Protein AF-A0A0E3VW25-F1 (afdb_monomer_lite)

Radius of gyration: 15.03 Å; chains: 1; bounding box: 35×35×44 Å

InterPro domains:
  IPR036866 Ribonuclease Z/Hydroxyacylglutathione hydrolase-like [G3DSA:3.60.15.10] (12-124)
  IPR036866 Ribonuclease Z/Hydroxyacylglutathione hydrolase-like [SSF56281] (3-121)
  IPR052926 Metallo-beta-lactamase domain-containing protein [PTHR13754] (19-125)

Structure (mmCIF, N/CA/C/O backbone):
data_AF-A0A0E3VW25-F1
#
_entry.id   AF-A0A0E3VW25-F1
#
loop_
_atom_site.group_PDB
_atom_site.id
_atom_site.type_symbol
_atom_site.label_atom_id
_atom_site.label_alt_id
_atom_site.label_comp_id
_atom_site.label_asym_id
_atom_site.label_entity_id
_atom_site.label_seq_id
_atom_site.pdbx_PDB_ins_code
_atom_site.Cartn_x
_atom_site.Cartn_y
_atom_site.Cartn_z
_atom_site.occupancy
_atom_site.B_iso_or_equiv
_atom_site.auth_seq_id
_atom_site.auth_comp_id
_atom_site.auth_asym_id
_atom_site.auth_atom_id
_atom_site.pdbx_PDB_model_num
ATOM 1 N N . MET A 1 1 ? -19.294 3.280 14.874 1.00 55.84 1 MET A N 1
ATOM 2 C CA . MET A 1 1 ? -19.007 3.581 13.454 1.00 55.84 1 MET A CA 1
ATOM 3 C C . MET A 1 1 ? -17.503 3.710 13.295 1.00 55.84 1 MET A C 1
ATOM 5 O O . MET A 1 1 ? -16.903 4.295 14.193 1.00 55.84 1 MET A O 1
ATOM 9 N N . PRO A 1 2 ? -16.893 3.151 12.236 1.00 80.31 2 PRO A N 1
ATOM 10 C CA . PRO A 1 2 ? -15.481 3.390 11.954 1.00 80.31 2 PRO A CA 1
ATOM 11 C C . PRO A 1 2 ? -15.239 4.881 11.688 1.00 80.31 2 PRO A C 1
ATOM 13 O O . PRO A 1 2 ? -16.111 5.567 11.150 1.00 80.31 2 PRO A O 1
ATOM 16 N N . GLY A 1 3 ? -14.071 5.382 12.088 1.00 94.06 3 GLY A N 1
ATOM 17 C CA . GLY A 1 3 ? -13.651 6.745 11.758 1.00 94.06 3 GLY A CA 1
ATOM 18 C C . GLY A 1 3 ? -13.186 6.804 10.306 1.00 94.06 3 GLY A C 1
ATOM 19 O O . GLY A 1 3 ? -12.452 5.919 9.877 1.00 94.06 3 GLY A O 1
ATOM 20 N N . ILE A 1 4 ? -13.603 7.816 9.547 1.00 96.75 4 ILE A N 1
ATOM 21 C CA . ILE A 1 4 ? -13.198 7.992 8.148 1.00 96.75 4 ILE A CA 1
ATOM 22 C C . ILE A 1 4 ? -12.402 9.288 8.029 1.00 96.75 4 ILE A C 1
ATOM 24 O O . ILE A 1 4 ? -12.896 10.351 8.403 1.00 96.75 4 ILE A O 1
ATOM 28 N N . THR A 1 5 ? -11.197 9.195 7.473 1.00 98.19 5 THR A N 1
ATOM 29 C CA . THR A 1 5 ? -10.287 10.326 7.284 1.00 98.19 5 THR A CA 1
ATOM 30 C C . THR A 1 5 ? -9.765 10.336 5.854 1.00 98.19 5 THR A C 1
ATOM 32 O O . THR A 1 5 ? -9.377 9.299 5.317 1.00 98.19 5 THR A O 1
ATOM 35 N N . LEU A 1 6 ? -9.719 11.518 5.238 1.00 98.12 6 LEU A N 1
ATOM 36 C CA . LEU A 1 6 ? -9.022 11.725 3.971 1.00 98.12 6 LEU A CA 1
ATOM 37 C C . LEU A 1 6 ? -7.580 12.154 4.243 1.00 98.12 6 LEU A C 1
ATOM 39 O O . LEU A 1 6 ? -7.339 13.104 4.985 1.00 98.12 6 LEU A O 1
ATOM 43 N N . ILE A 1 7 ? -6.631 11.467 3.618 1.00 98.44 7 ILE A N 1
ATOM 44 C CA . ILE A 1 7 ? -5.213 11.823 3.611 1.00 98.44 7 ILE A CA 1
ATOM 45 C C . ILE A 1 7 ? -4.940 12.537 2.291 1.00 98.44 7 ILE A C 1
ATOM 47 O O . ILE A 1 7 ? -5.028 11.926 1.228 1.00 98.44 7 ILE A O 1
ATOM 51 N N . ALA A 1 8 ? -4.628 13.829 2.367 1.00 97.94 8 ALA A N 1
ATOM 52 C CA . ALA A 1 8 ? -4.288 14.650 1.213 1.00 97.94 8 ALA A CA 1
ATOM 53 C C . ALA A 1 8 ? -2.776 14.862 1.152 1.00 97.94 8 ALA A C 1
ATOM 55 O O . ALA A 1 8 ? -2.201 15.468 2.056 1.00 97.94 8 ALA A O 1
ATOM 56 N N . LEU A 1 9 ? -2.140 14.380 0.086 1.00 98.25 9 LEU A N 1
ATOM 57 C CA . LEU A 1 9 ? -0.708 14.553 -0.149 1.00 98.25 9 LEU A CA 1
ATOM 58 C C . LEU A 1 9 ? -0.459 15.109 -1.552 1.00 98.25 9 LEU A C 1
ATOM 60 O O . LEU A 1 9 ? -1.270 14.950 -2.463 1.00 98.25 9 LEU A O 1
ATOM 64 N N . ILE A 1 10 ? 0.677 15.782 -1.706 1.00 97.75 10 ILE A N 1
ATOM 65 C CA . ILE A 1 10 ? 1.163 16.302 -2.983 1.00 97.75 10 ILE A CA 1
ATOM 66 C C . ILE A 1 10 ? 2.453 15.561 -3.303 1.00 97.75 10 ILE A C 1
ATOM 68 O O . ILE A 1 10 ? 3.320 15.455 -2.434 1.00 97.75 10 ILE A O 1
ATOM 72 N N . SER A 1 11 ? 2.565 15.043 -4.523 1.00 97.06 11 SER A N 1
ATOM 73 C CA . SER A 1 11 ? 3.768 14.343 -4.957 1.00 97.06 11 SER A CA 1
ATOM 74 C C . SER A 1 11 ? 4.933 15.308 -5.162 1.00 97.06 11 SER A C 1
ATOM 76 O O . SER A 1 11 ? 4.793 16.378 -5.760 1.00 97.06 11 SER A O 1
ATOM 78 N N . ASP A 1 12 ? 6.099 14.903 -4.680 1.00 95.44 12 ASP A N 1
ATOM 79 C CA . ASP A 1 12 ? 7.403 15.494 -4.961 1.00 95.44 12 ASP A CA 1
ATOM 80 C C . ASP A 1 12 ? 8.281 14.584 -5.840 1.00 95.44 12 ASP A C 1
ATOM 82 O O . ASP A 1 12 ? 9.412 14.955 -6.167 1.00 95.44 12 ASP A O 1
ATOM 86 N N . LEU A 1 13 ? 7.763 13.425 -6.268 1.00 92.19 13 LEU A N 1
ATOM 87 C CA . LEU A 1 13 ? 8.509 12.446 -7.052 1.00 92.19 13 LEU A CA 1
ATOM 88 C C . LEU A 1 13 ? 8.637 12.871 -8.529 1.00 92.19 13 LEU A C 1
ATOM 90 O O . LEU A 1 13 ? 7.716 13.473 -9.096 1.00 92.19 13 LEU A O 1
ATOM 94 N N . PRO A 1 14 ? 9.761 12.544 -9.199 1.00 89.19 14 PRO A N 1
ATOM 95 C CA . PRO A 1 14 ? 9.911 12.762 -10.636 1.00 89.19 14 PRO A CA 1
ATOM 96 C C . PRO A 1 14 ? 8.769 12.129 -11.446 1.00 89.19 14 PRO A C 1
ATOM 98 O O . PRO A 1 14 ? 8.272 11.060 -11.103 1.00 89.19 14 PRO A O 1
ATOM 101 N N . GLY A 1 15 ? 8.339 12.800 -12.517 1.00 89.06 15 GLY A N 1
ATOM 102 C CA . GLY A 1 15 ? 7.240 12.354 -13.388 1.00 89.06 15 GLY A CA 1
ATOM 103 C C . GLY A 1 15 ? 5.832 12.646 -12.858 1.00 89.06 15 GLY A C 1
ATOM 104 O O . GLY A 1 15 ? 4.898 12.728 -13.647 1.00 89.06 15 GLY A O 1
ATOM 105 N N . THR A 1 16 ? 5.669 12.868 -11.550 1.00 91.75 16 THR A N 1
ATOM 106 C CA . THR A 1 16 ? 4.348 13.070 -10.921 1.00 91.75 16 THR A CA 1
ATOM 107 C C . THR A 1 16 ? 4.292 14.292 -10.007 1.00 91.75 16 THR A C 1
ATOM 109 O O . THR A 1 16 ? 3.318 14.487 -9.285 1.00 91.75 16 THR A O 1
ATOM 112 N N . LYS A 1 17 ? 5.336 15.124 -10.027 1.00 94.31 17 LYS A N 1
ATOM 113 C CA . LYS A 1 17 ? 5.481 16.293 -9.160 1.00 94.31 17 LYS A CA 1
ATOM 114 C C . LYS A 1 17 ? 4.244 17.196 -9.218 1.00 94.31 17 LYS A C 1
ATOM 116 O O . LYS A 1 17 ? 3.678 17.419 -10.282 1.00 94.31 17 LYS A O 1
ATOM 121 N N . GLU A 1 18 ? 3.856 17.728 -8.063 1.00 95.12 18 GLU A N 1
ATOM 122 C CA . GLU A 1 18 ? 2.698 18.613 -7.857 1.00 95.12 18 GLU A CA 1
ATOM 123 C C . GLU A 1 18 ? 1.323 17.947 -8.020 1.00 95.12 18 GLU A C 1
ATOM 125 O O . GLU A 1 18 ? 0.304 18.575 -7.710 1.00 95.12 18 GLU A O 1
ATOM 130 N N . LEU A 1 19 ? 1.262 16.666 -8.413 1.00 95.50 19 LEU A N 1
ATOM 131 C CA . LEU A 1 19 ? 0.006 15.926 -8.426 1.00 95.50 19 LEU A CA 1
ATOM 132 C C . LEU A 1 19 ? -0.533 15.788 -7.004 1.00 95.50 19 LEU A C 1
ATOM 134 O O . LEU A 1 19 ? 0.137 15.296 -6.093 1.00 95.50 19 LEU A O 1
ATOM 138 N N . LYS A 1 20 ? -1.774 16.240 -6.833 1.00 96.62 20 LYS A N 1
ATOM 139 C CA . LYS A 1 20 ? -2.529 16.139 -5.588 1.00 96.62 20 LYS A CA 1
ATOM 140 C C . LYS A 1 20 ? -3.271 14.816 -5.583 1.00 96.62 20 LYS A C 1
ATOM 142 O O . LYS A 1 20 ? -4.040 14.541 -6.501 1.00 96.62 20 LYS A O 1
ATOM 147 N N . GLU A 1 21 ? -3.089 14.039 -4.529 1.00 96.31 21 GLU A N 1
ATOM 148 C CA . GLU A 1 21 ? -3.817 12.795 -4.328 1.00 96.31 21 GLU A CA 1
ATOM 149 C C . GLU A 1 21 ? -4.557 12.788 -2.998 1.00 96.31 21 GLU A C 1
ATOM 151 O O . GLU A 1 21 ? -4.093 13.319 -1.986 1.00 96.31 21 GLU A O 1
ATOM 156 N N . LEU A 1 22 ? -5.716 12.133 -3.021 1.00 97.88 22 LEU A N 1
ATOM 157 C CA . LEU A 1 22 ? -6.489 11.794 -1.841 1.00 97.88 22 LEU A CA 1
ATOM 158 C C . LEU A 1 22 ? -6.455 10.281 -1.653 1.00 97.88 22 LEU A C 1
ATOM 160 O O . LEU A 1 22 ? -6.721 9.525 -2.585 1.00 97.88 22 LEU A O 1
ATOM 164 N N . SER A 1 23 ? -6.154 9.855 -0.433 1.00 98.44 23 SER A N 1
ATOM 165 C CA . SER A 1 23 ? -6.314 8.474 0.020 1.00 98.44 23 SER A CA 1
ATOM 166 C C . SER A 1 23 ? -7.340 8.419 1.145 1.00 98.44 23 SER A C 1
ATOM 168 O O . SER A 1 23 ? -7.476 9.366 1.921 1.00 98.44 23 SER A O 1
ATOM 170 N N . LEU A 1 24 ? -8.075 7.316 1.233 1.00 98.50 24 LEU A N 1
ATOM 171 C CA . LEU A 1 24 ? -9.119 7.112 2.229 1.00 98.50 24 LEU A CA 1
ATOM 172 C C . LEU A 1 24 ? -8.605 6.179 3.323 1.00 98.50 24 LEU A C 1
ATOM 174 O O . LEU A 1 24 ? -8.298 5.020 3.056 1.00 98.50 24 LEU A O 1
ATOM 178 N N . ALA A 1 25 ? -8.552 6.668 4.557 1.00 98.62 25 ALA A N 1
ATOM 179 C CA . ALA A 1 25 ? -8.261 5.861 5.731 1.00 98.62 25 ALA A CA 1
ATOM 180 C C . ALA A 1 25 ? -9.557 5.586 6.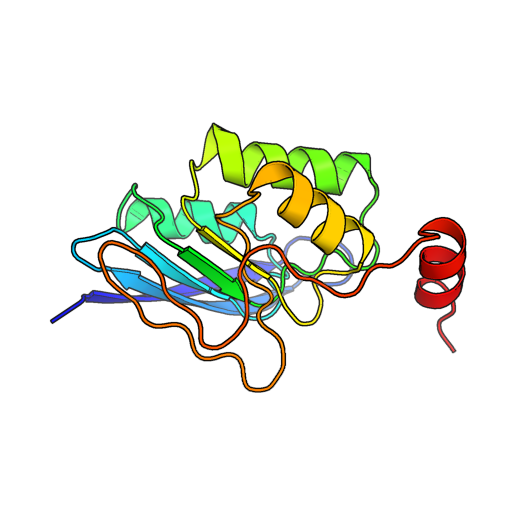499 1.00 98.62 25 ALA A C 1
ATOM 182 O O . ALA A 1 25 ? -10.224 6.509 6.972 1.00 98.62 25 ALA A O 1
ATOM 183 N N . VAL A 1 26 ? -9.902 4.309 6.642 1.00 98.12 26 VAL A N 1
ATOM 184 C CA . VAL A 1 26 ? -11.028 3.848 7.457 1.00 98.12 26 VAL A CA 1
ATOM 185 C C . VAL A 1 26 ? -10.460 3.194 8.713 1.00 98.12 26 VAL A C 1
ATOM 187 O O . VAL A 1 26 ? -9.871 2.117 8.651 1.00 98.12 26 VAL A O 1
ATOM 190 N N . ASN A 1 27 ? -10.605 3.857 9.857 1.00 97.88 27 ASN A N 1
ATOM 191 C CA . ASN A 1 27 ? -10.143 3.364 11.148 1.00 97.88 27 ASN A CA 1
ATOM 192 C C . ASN A 1 27 ? -11.169 2.386 11.730 1.00 97.88 27 ASN A C 1
ATOM 194 O O . ASN A 1 27 ? -12.269 2.783 12.135 1.00 97.88 27 ASN A O 1
ATOM 198 N N . THR A 1 28 ? -10.802 1.109 11.753 1.00 96.69 28 THR A N 1
ATOM 199 C CA . THR A 1 28 ? -11.624 0.005 12.259 1.00 96.69 28 THR A CA 1
ATOM 200 C C . THR A 1 28 ? -11.045 -0.538 13.572 1.00 96.69 28 THR A C 1
ATOM 202 O O . THR A 1 28 ? -9.893 -0.236 13.897 1.00 96.69 28 THR A O 1
ATOM 205 N N . PRO A 1 29 ? -11.791 -1.364 14.331 1.00 95.81 29 PRO A N 1
ATOM 206 C CA . PRO A 1 29 ? -11.237 -2.066 15.493 1.00 95.81 29 PRO A CA 1
ATOM 207 C C . PRO A 1 29 ? -10.012 -2.934 15.165 1.00 95.81 29 PRO A C 1
ATOM 209 O O . PRO A 1 29 ? -9.142 -3.112 16.014 1.00 95.81 29 PRO A O 1
ATOM 212 N N . ASP A 1 30 ? -9.915 -3.427 13.928 1.00 96.62 30 ASP A N 1
ATOM 213 C CA . ASP A 1 30 ? -8.832 -4.298 13.472 1.00 96.62 30 ASP A CA 1
ATOM 214 C C . ASP A 1 30 ? -7.608 -3.518 12.960 1.00 96.62 30 ASP A C 1
ATOM 216 O O . ASP A 1 30 ? -6.558 -4.116 12.732 1.00 96.62 30 ASP A O 1
ATOM 220 N N . GLY A 1 31 ? -7.704 -2.189 12.840 1.00 97.94 31 GLY A N 1
ATOM 221 C CA . GLY A 1 31 ? -6.673 -1.298 12.301 1.00 97.94 31 GLY A CA 1
ATOM 222 C C . GLY A 1 31 ? -7.175 -0.457 11.124 1.00 97.94 31 GLY A C 1
ATOM 223 O O . GLY A 1 31 ? -8.363 -0.459 10.787 1.00 97.94 31 GLY A O 1
ATOM 224 N N . VAL A 1 32 ? -6.274 0.291 10.488 1.00 98.56 32 VAL A N 1
ATOM 225 C CA . VAL A 1 32 ? -6.607 1.111 9.316 1.00 98.56 32 VAL A CA 1
ATOM 226 C C . VAL A 1 32 ? -6.765 0.232 8.082 1.00 98.56 32 VAL A C 1
ATOM 228 O O . VAL A 1 32 ? -5.853 -0.513 7.71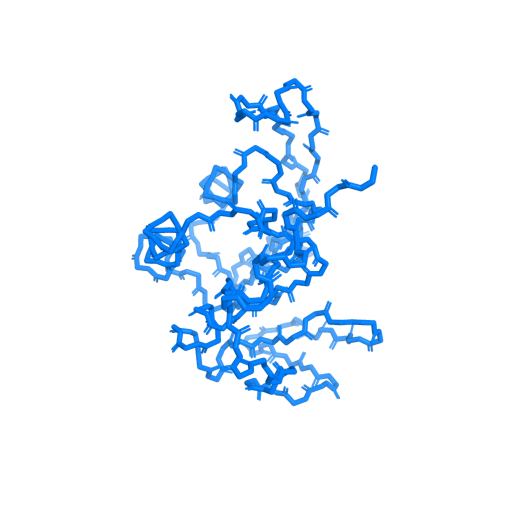9 1.00 98.56 32 VAL A O 1
ATOM 231 N N . VAL A 1 33 ? -7.897 0.384 7.398 1.00 98.50 33 VAL A N 1
ATOM 232 C CA . VAL A 1 33 ? -8.038 0.018 5.988 1.00 98.50 33 VAL A CA 1
ATOM 233 C C . VAL A 1 33 ? -7.757 1.258 5.155 1.00 98.50 33 VAL A C 1
ATOM 235 O O . VAL A 1 33 ? -8.509 2.233 5.201 1.00 98.50 33 VAL A O 1
ATOM 238 N N . LEU A 1 34 ? -6.647 1.228 4.427 1.00 98.69 34 LEU A N 1
ATOM 239 C CA . LEU A 1 34 ? -6.162 2.320 3.600 1.00 98.69 34 LEU A CA 1
ATOM 240 C C . LEU A 1 34 ? -6.453 2.017 2.129 1.00 98.69 34 LEU A C 1
ATOM 242 O O . LEU A 1 34 ? -5.901 1.075 1.561 1.00 98.69 34 LEU A O 1
ATOM 246 N N . VAL A 1 35 ? -7.308 2.832 1.516 1.00 98.38 35 VAL A N 1
ATOM 247 C CA . VAL A 1 35 ? -7.615 2.771 0.084 1.00 98.38 35 VAL A CA 1
ATOM 248 C C . VAL A 1 35 ? -6.892 3.910 -0.621 1.00 98.38 35 VAL A C 1
ATOM 250 O O . VAL A 1 35 ? -7.103 5.082 -0.300 1.00 98.38 35 VAL A O 1
ATOM 253 N N . VAL A 1 36 ? -6.039 3.561 -1.578 1.00 98.38 36 VAL A N 1
ATOM 254 C CA . VAL A 1 36 ? -5.206 4.502 -2.334 1.00 98.38 36 VAL A CA 1
ATOM 255 C C . VAL A 1 36 ? -5.603 4.529 -3.809 1.00 98.38 36 VAL A C 1
ATOM 257 O O . VAL A 1 36 ? -6.105 3.543 -4.348 1.00 98.38 36 VAL A O 1
ATOM 260 N N . GLY A 1 37 ? -5.376 5.674 -4.458 1.00 95.56 37 GLY A N 1
ATOM 261 C CA . GLY A 1 37 ? -5.515 5.837 -5.907 1.00 95.56 37 GLY A CA 1
ATOM 262 C C . GLY A 1 37 ? -4.349 5.186 -6.654 1.00 95.56 37 GLY A C 1
ATOM 263 O O . GLY A 1 37 ? -4.301 3.962 -6.771 1.00 95.56 37 GLY A O 1
ATOM 264 N N . CYS A 1 38 ? -3.407 5.999 -7.151 1.00 96.94 38 CYS A N 1
ATOM 265 C CA . CYS A 1 38 ? -2.156 5.495 -7.727 1.00 96.94 38 CYS A CA 1
ATOM 266 C C . CYS A 1 38 ? -0.957 5.584 -6.784 1.00 96.94 38 CYS A C 1
ATOM 268 O O . CYS A 1 38 ? 0.014 4.877 -7.014 1.00 96.94 38 CYS A O 1
ATOM 270 N N . SER A 1 39 ? -1.014 6.368 -5.709 1.00 97.81 39 SER A N 1
ATOM 271 C CA . SER A 1 39 ? 0.120 6.574 -4.802 1.00 97.81 39 SER A CA 1
ATOM 272 C C . SER A 1 39 ? 1.271 7.361 -5.432 1.00 97.81 39 SER A C 1
ATOM 274 O O . SER A 1 39 ? 2.438 7.087 -5.154 1.00 97.81 39 SER A O 1
ATOM 276 N N . HIS A 1 40 ? 0.958 8.370 -6.252 1.00 97.31 40 HIS A N 1
ATOM 277 C CA . HIS A 1 40 ? 1.961 9.255 -6.853 1.00 97.31 40 HIS A CA 1
ATOM 278 C C . HIS A 1 40 ? 2.895 9.925 -5.821 1.00 97.31 40 HIS A C 1
ATOM 280 O O . HIS A 1 40 ? 4.087 10.002 -6.099 1.00 97.31 40 HIS A O 1
ATOM 286 N N . PRO A 1 41 ? 2.442 10.349 -4.617 1.00 97.56 41 PRO A N 1
ATOM 287 C CA . PRO A 1 41 ? 3.338 10.848 -3.566 1.00 97.56 41 PRO A CA 1
ATOM 288 C C . PRO A 1 41 ? 4.234 9.782 -2.913 1.00 97.56 41 PRO A C 1
ATOM 290 O O . PRO A 1 41 ? 4.969 10.094 -1.978 1.00 97.56 41 PRO A O 1
ATOM 293 N N . GLY A 1 42 ? 4.149 8.526 -3.358 1.00 97.56 42 GLY A N 1
ATOM 294 C CA . GLY A 1 42 ? 4.817 7.374 -2.769 1.00 97.56 42 GLY A CA 1
ATOM 295 C C . GLY A 1 42 ? 3.946 6.682 -1.722 1.00 97.56 42 GLY A C 1
ATOM 296 O O . GLY A 1 42 ? 3.478 7.297 -0.760 1.00 97.56 42 GLY A O 1
ATOM 297 N N . ILE A 1 43 ? 3.763 5.367 -1.876 1.00 98.50 43 ILE A N 1
ATOM 298 C CA . ILE A 1 43 ? 2.927 4.576 -0.964 1.00 98.50 43 ILE A CA 1
ATOM 299 C C . ILE A 1 43 ? 3.419 4.637 0.489 1.00 98.50 43 ILE A C 1
ATOM 301 O O . ILE A 1 43 ? 2.610 4.706 1.411 1.00 98.50 43 ILE A O 1
ATOM 305 N N . GLU A 1 44 ? 4.734 4.687 0.707 1.00 98.25 44 GLU A N 1
ATOM 306 C CA . GLU A 1 44 ? 5.321 4.775 2.047 1.00 98.25 44 GLU A CA 1
ATOM 307 C C . GLU A 1 44 ? 4.893 6.052 2.779 1.00 98.25 44 GLU A C 1
ATOM 309 O O . GLU A 1 44 ? 4.545 5.978 3.955 1.00 98.25 44 GLU A O 1
ATOM 314 N N . ARG A 1 45 ? 4.838 7.203 2.088 1.00 98.31 45 ARG A N 1
ATOM 315 C CA . ARG A 1 45 ? 4.363 8.468 2.676 1.00 98.31 45 ARG A CA 1
ATOM 316 C C . ARG A 1 45 ? 2.886 8.407 3.040 1.00 98.31 45 ARG A C 1
ATOM 318 O O . ARG A 1 45 ? 2.489 8.946 4.071 1.00 98.31 45 ARG A O 1
ATOM 325 N N . ILE A 1 46 ? 2.069 7.767 2.205 1.00 98.69 46 ILE A N 1
ATOM 326 C CA . ILE A 1 46 ? 0.633 7.626 2.475 1.00 98.69 46 ILE A CA 1
ATOM 327 C C . ILE A 1 46 ? 0.419 6.721 3.694 1.00 98.69 46 ILE A C 1
ATOM 329 O O . ILE A 1 46 ? -0.357 7.067 4.585 1.00 98.69 46 ILE A O 1
ATOM 333 N N . VAL A 1 47 ? 1.131 5.592 3.768 1.00 98.75 47 VAL A N 1
ATOM 334 C CA . VAL A 1 47 ? 1.061 4.674 4.913 1.00 98.75 47 VAL A CA 1
ATOM 335 C C . VAL A 1 47 ? 1.564 5.358 6.182 1.00 98.75 47 VAL A C 1
ATOM 337 O O . VAL A 1 47 ? 0.896 5.283 7.208 1.00 98.75 47 VAL A O 1
ATOM 340 N N . GLU A 1 48 ? 2.676 6.090 6.115 1.00 98.69 48 GLU A N 1
ATOM 341 C CA . GLU A 1 48 ? 3.198 6.870 7.240 1.00 98.69 48 GLU A CA 1
ATOM 342 C C . GLU A 1 48 ? 2.168 7.884 7.755 1.00 98.69 48 GLU A C 1
ATOM 344 O O . GLU A 1 48 ? 1.893 7.916 8.954 1.00 98.69 48 GLU A O 1
ATOM 349 N N . ALA A 1 49 ? 1.501 8.628 6.869 1.00 98.50 49 ALA A N 1
ATOM 350 C CA . ALA A 1 49 ? 0.414 9.526 7.259 1.00 98.50 49 ALA A CA 1
ATOM 351 C C . ALA A 1 49 ? -0.770 8.776 7.903 1.00 98.50 49 ALA A C 1
ATOM 353 O O . ALA A 1 49 ? -1.357 9.261 8.871 1.00 98.50 49 ALA A O 1
ATOM 354 N N . ALA A 1 50 ? -1.100 7.575 7.419 1.00 98.56 50 ALA A N 1
ATOM 355 C CA . ALA A 1 50 ? -2.143 6.741 8.012 1.00 98.56 50 ALA A CA 1
ATOM 356 C C . ALA A 1 50 ? -1.779 6.247 9.424 1.00 98.56 50 ALA A C 1
ATOM 358 O O . ALA A 1 50 ? -2.666 6.153 10.275 1.00 98.56 50 ALA A O 1
ATOM 359 N N . THR A 1 51 ? -0.492 6.007 9.714 1.00 98.38 51 THR A N 1
ATOM 360 C CA . THR A 1 51 ? -0.055 5.577 11.057 1.00 98.38 51 THR A CA 1
ATOM 361 C C . THR A 1 51 ? -0.324 6.612 12.151 1.00 98.38 51 THR A C 1
ATOM 363 O O . THR A 1 51 ? -0.471 6.239 13.314 1.00 98.38 51 THR A O 1
ATOM 366 N N . VAL A 1 52 ? -0.462 7.897 11.794 1.00 98.06 52 VAL A N 1
ATOM 367 C CA . VAL A 1 52 ? -0.844 8.969 12.732 1.00 98.06 52 VAL A CA 1
ATOM 368 C C . VAL A 1 52 ? -2.285 8.794 13.225 1.00 98.06 52 VAL A C 1
ATOM 370 O O . VAL A 1 52 ? -2.599 9.151 14.357 1.00 98.06 52 VAL A O 1
ATOM 373 N N . ILE A 1 53 ? -3.164 8.225 12.393 1.00 97.25 53 ILE A N 1
ATOM 374 C CA . ILE A 1 53 ? -4.565 7.946 12.742 1.00 97.25 53 ILE A CA 1
ATOM 375 C C . ILE A 1 53 ? -4.637 6.719 13.654 1.00 97.25 53 ILE A C 1
ATOM 377 O O . ILE A 1 53 ? -5.327 6.732 14.673 1.00 97.25 53 ILE A O 1
ATOM 381 N N . ASN A 1 54 ? -3.945 5.648 13.267 1.00 97.94 54 ASN A N 1
ATOM 382 C CA . ASN A 1 54 ? -3.788 4.433 14.052 1.00 97.94 54 ASN A CA 1
ATOM 383 C C . ASN A 1 54 ? -2.533 3.692 13.554 1.00 97.94 54 ASN A C 1
ATOM 385 O O . ASN A 1 54 ? -2.425 3.433 12.354 1.00 97.94 54 ASN A O 1
ATOM 389 N N . PRO A 1 55 ? -1.590 3.327 14.443 1.00 97.88 55 PRO A N 1
ATOM 390 C CA . PRO A 1 55 ? -0.333 2.698 14.042 1.00 97.88 55 PRO A CA 1
ATOM 391 C C . PRO A 1 55 ? -0.508 1.294 13.448 1.00 97.88 55 PRO A C 1
ATOM 393 O O . PRO A 1 55 ? 0.403 0.793 12.793 1.00 97.88 55 PRO A O 1
ATOM 396 N N . LYS A 1 56 ? -1.653 0.637 13.674 1.00 98.31 56 LYS A N 1
ATOM 397 C CA . LYS A 1 56 ? -1.952 -0.682 13.117 1.00 98.31 56 LYS A CA 1
ATOM 398 C C . LYS A 1 56 ? -2.564 -0.538 11.722 1.00 98.31 56 LYS A C 1
ATOM 400 O O . LYS A 1 56 ? -3.707 -0.100 11.591 1.00 98.31 56 LYS A O 1
ATOM 405 N N . ILE A 1 57 ? -1.830 -0.951 10.688 1.00 98.75 57 ILE A N 1
ATOM 406 C CA . ILE A 1 57 ? -2.293 -0.930 9.293 1.00 98.75 57 ILE A CA 1
ATOM 407 C C . ILE A 1 57 ? -2.774 -2.324 8.886 1.00 98.75 57 ILE A C 1
ATOM 409 O O . ILE A 1 57 ? -1.982 -3.229 8.621 1.00 98.75 57 ILE A O 1
ATOM 413 N N . HIS A 1 58 ? -4.092 -2.490 8.837 1.00 98.44 58 HIS A N 1
ATOM 414 C CA . HIS A 1 58 ? -4.734 -3.780 8.609 1.00 98.44 58 HIS A CA 1
ATOM 415 C C . HIS A 1 58 ? -4.752 -4.181 7.124 1.00 98.44 58 HIS A C 1
ATOM 417 O O . HIS A 1 58 ? -4.514 -5.340 6.771 1.00 98.44 58 HIS A O 1
ATOM 423 N N . LEU A 1 59 ? -5.000 -3.215 6.235 1.00 98.44 59 LEU A N 1
ATOM 424 C CA . LEU A 1 59 ? -5.039 -3.433 4.790 1.00 98.44 59 LEU A CA 1
ATOM 425 C C . LEU A 1 59 ? -4.593 -2.180 4.037 1.00 98.44 59 LEU A C 1
ATOM 427 O O . LEU A 1 59 ? -5.047 -1.082 4.347 1.00 98.44 59 LEU A O 1
ATOM 431 N N . VAL A 1 60 ? -3.778 -2.365 3.000 1.00 98.69 60 VAL A N 1
ATOM 432 C CA . VAL A 1 60 ? -3.525 -1.354 1.962 1.00 98.69 60 VAL A CA 1
ATOM 433 C C . VAL A 1 60 ? -4.056 -1.874 0.629 1.00 98.69 60 VAL A C 1
ATOM 435 O O . VAL A 1 60 ? -3.613 -2.927 0.171 1.00 98.69 60 VAL A O 1
ATOM 438 N N . ALA A 1 61 ? -4.992 -1.157 0.009 1.00 97.94 61 ALA A N 1
ATOM 439 C CA . ALA A 1 61 ? -5.647 -1.557 -1.235 1.00 97.94 61 ALA A CA 1
ATOM 440 C C . ALA A 1 61 ? -5.606 -0.438 -2.287 1.00 97.94 61 ALA A C 1
ATOM 442 O O . ALA A 1 61 ? -5.976 0.695 -1.984 1.00 97.94 61 ALA A O 1
ATOM 443 N N . GLY A 1 62 ? -5.199 -0.752 -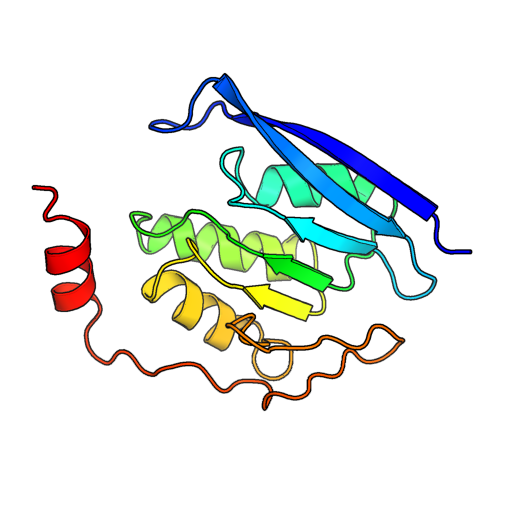3.520 1.00 97.06 62 GLY A N 1
ATOM 444 C CA . GLY A 1 62 ? -5.155 0.215 -4.626 1.00 97.06 62 GLY A CA 1
ATOM 445 C C . GLY A 1 62 ? -3.893 0.133 -5.487 1.00 97.06 62 GLY A C 1
ATOM 446 O O . GLY A 1 62 ? -3.218 -0.896 -5.523 1.00 97.06 62 GLY A O 1
ATOM 447 N N . GLY A 1 63 ? -3.593 1.209 -6.217 1.00 97.19 63 GLY A N 1
ATOM 448 C CA . GLY A 1 63 ? -2.408 1.331 -7.068 1.00 97.19 63 GLY A CA 1
ATOM 449 C C . GLY A 1 63 ? -1.183 1.871 -6.329 1.00 97.19 63 GLY A C 1
ATOM 450 O O . GLY A 1 63 ? -1.303 2.712 -5.440 1.00 97.19 63 GLY A O 1
ATOM 451 N N . PHE A 1 64 ? -0.003 1.376 -6.713 1.00 97.25 64 PHE A N 1
ATOM 452 C CA . PHE A 1 64 ? 1.275 1.709 -6.067 1.00 97.25 64 PHE A CA 1
ATOM 453 C C . PHE A 1 64 ? 2.184 2.603 -6.933 1.00 97.25 64 PHE A C 1
ATOM 455 O O . PHE A 1 64 ? 3.184 3.097 -6.426 1.00 97.25 64 PHE A O 1
ATOM 462 N N . HIS A 1 65 ? 1.843 2.804 -8.214 1.00 96.06 65 HIS A N 1
ATOM 463 C CA . HIS A 1 65 ? 2.599 3.589 -9.203 1.00 96.06 65 HIS A CA 1
ATOM 464 C C . HIS A 1 65 ? 4.079 3.183 -9.324 1.00 96.06 65 HIS A C 1
ATOM 466 O O . HIS A 1 65 ? 4.982 4.015 -9.325 1.00 96.06 65 HIS A O 1
ATOM 472 N N . LEU A 1 66 ? 4.334 1.875 -9.440 1.00 94.31 66 LEU A N 1
ATOM 473 C CA . LEU A 1 66 ? 5.685 1.302 -9.535 1.00 94.31 66 LEU A CA 1
ATOM 474 C C . LEU A 1 66 ? 5.961 0.627 -10.889 1.00 94.31 66 LEU A C 1
ATOM 476 O O . LEU A 1 66 ? 6.921 -0.128 -11.022 1.00 94.31 66 LEU A O 1
ATOM 480 N N . VAL A 1 67 ? 5.169 0.949 -11.922 1.00 90.06 67 VAL A N 1
ATOM 481 C CA . VAL A 1 67 ? 5.269 0.366 -13.279 1.00 90.06 67 VAL A CA 1
ATOM 482 C C . VAL A 1 67 ? 6.689 0.428 -13.854 1.00 90.06 67 VAL A C 1
ATOM 484 O O . VAL A 1 67 ? 7.144 -0.540 -14.462 1.00 90.06 67 VAL A O 1
ATOM 487 N N . VAL A 1 68 ? 7.383 1.548 -13.638 1.00 88.88 68 VAL A N 1
ATOM 488 C CA . VAL A 1 68 ? 8.740 1.820 -14.147 1.00 88.88 68 VAL A CA 1
ATOM 489 C C . VAL A 1 68 ? 9.805 1.820 -13.044 1.00 88.88 68 VAL A C 1
ATOM 491 O O . VAL A 1 68 ? 10.936 2.248 -13.268 1.00 88.88 68 VAL A O 1
ATOM 494 N N . ALA A 1 69 ? 9.462 1.361 -11.837 1.00 91.50 69 ALA A N 1
ATOM 495 C CA . ALA A 1 69 ? 10.402 1.314 -10.726 1.00 91.50 69 ALA A CA 1
ATOM 496 C C . ALA A 1 69 ? 11.483 0.242 -10.951 1.00 91.50 69 ALA A C 1
ATOM 498 O O . ALA A 1 69 ? 11.236 -0.822 -11.526 1.00 91.50 69 ALA A O 1
ATOM 499 N N . THR A 1 70 ? 12.697 0.520 -10.471 1.00 93.44 70 THR A N 1
ATOM 500 C CA . THR A 1 70 ? 13.794 -0.457 -10.469 1.00 93.44 70 THR A CA 1
ATOM 501 C C . THR A 1 70 ? 13.542 -1.551 -9.432 1.00 93.44 70 THR A C 1
ATOM 503 O O . THR A 1 70 ? 12.836 -1.324 -8.448 1.00 93.44 70 THR A O 1
ATOM 506 N N . ASP A 1 71 ? 14.152 -2.726 -9.612 1.00 92.69 71 ASP A N 1
ATOM 507 C CA . ASP A 1 71 ? 14.040 -3.831 -8.646 1.00 92.69 71 ASP A CA 1
ATOM 508 C C . ASP A 1 71 ? 14.461 -3.405 -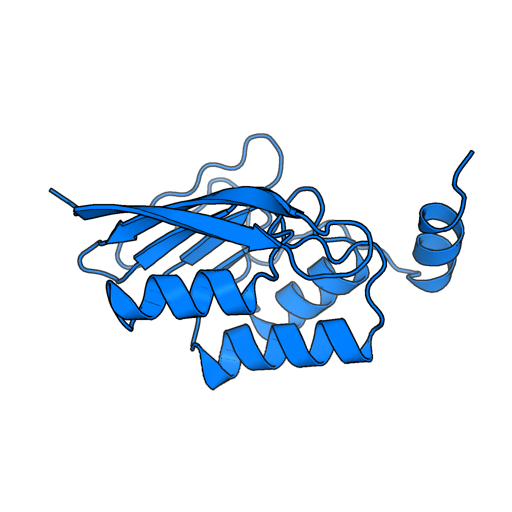7.234 1.00 92.69 71 ASP A C 1
ATOM 510 O O . ASP A 1 71 ? 13.723 -3.641 -6.282 1.00 92.69 71 ASP A O 1
ATOM 514 N N . ASP A 1 72 ? 15.572 -2.673 -7.110 1.00 96.62 72 ASP A N 1
ATOM 515 C CA . ASP A 1 72 ? 16.050 -2.137 -5.831 1.00 96.62 72 ASP A CA 1
ATOM 516 C C . ASP A 1 72 ? 15.030 -1.210 -5.153 1.00 96.62 72 ASP A C 1
ATOM 518 O O . ASP A 1 72 ? 14.894 -1.211 -3.928 1.00 96.62 72 ASP A O 1
ATOM 522 N N . ALA A 1 73 ? 14.328 -0.374 -5.927 1.00 96.31 73 ALA A N 1
ATOM 523 C CA . ALA A 1 73 ? 13.306 0.520 -5.390 1.00 96.31 73 ALA A CA 1
ATOM 524 C C . ALA A 1 73 ? 12.072 -0.270 -4.933 1.00 96.31 73 ALA A C 1
ATOM 526 O O . ALA A 1 73 ? 11.555 -0.031 -3.842 1.00 96.31 73 ALA A O 1
ATOM 527 N N . ILE A 1 74 ? 11.641 -1.247 -5.736 1.00 97.50 74 ILE A N 1
ATOM 528 C CA . ILE A 1 74 ? 10.532 -2.146 -5.403 1.00 97.50 74 ILE A CA 1
ATOM 529 C C . ILE A 1 74 ? 10.846 -2.923 -4.123 1.00 97.50 74 ILE A C 1
ATOM 531 O O . ILE A 1 74 ? 10.015 -2.964 -3.219 1.00 97.50 74 ILE A O 1
ATOM 535 N N . GLU A 1 75 ? 12.041 -3.505 -4.017 1.00 97.62 75 GLU A N 1
ATOM 536 C CA . GLU A 1 75 ? 12.464 -4.274 -2.848 1.00 97.62 75 GLU A CA 1
ATOM 537 C C . GLU A 1 75 ? 12.454 -3.417 -1.578 1.00 97.62 75 GLU A C 1
ATOM 539 O O . GLU A 1 75 ? 11.868 -3.823 -0.572 1.00 97.62 75 GLU A O 1
ATOM 544 N N . LYS A 1 76 ? 13.009 -2.199 -1.632 1.00 98.44 76 LYS A N 1
ATOM 545 C CA . LYS A 1 76 ? 12.988 -1.258 -0.499 1.00 98.44 76 LYS A CA 1
ATOM 546 C C . LYS A 1 76 ? 11.567 -0.938 -0.042 1.00 98.44 76 LYS A C 1
ATOM 548 O O . LYS A 1 76 ? 11.295 -1.003 1.155 1.00 98.44 76 LYS A O 1
ATOM 553 N N . ILE A 1 77 ? 10.660 -0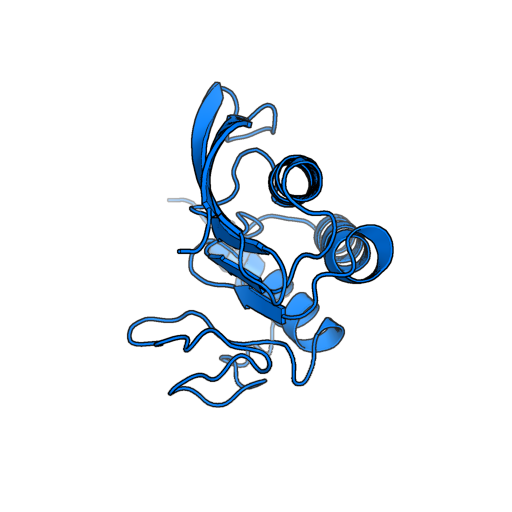.657 -0.977 1.00 98.38 77 ILE A N 1
ATOM 554 C CA . ILE A 1 77 ? 9.258 -0.349 -0.664 1.00 98.38 77 ILE A CA 1
ATOM 555 C C . ILE A 1 77 ? 8.558 -1.567 -0.056 1.00 98.38 77 ILE A C 1
ATOM 557 O O . ILE A 1 77 ? 7.861 -1.446 0.949 1.00 98.38 77 ILE A O 1
ATOM 561 N N . VAL A 1 78 ? 8.756 -2.759 -0.622 1.00 98.50 78 VAL A N 1
ATOM 562 C CA . VAL A 1 78 ? 8.158 -4.001 -0.110 1.00 98.50 78 VAL A CA 1
ATOM 563 C C . VAL A 1 78 ? 8.642 -4.288 1.316 1.00 98.50 78 VAL A C 1
ATOM 565 O O . VAL A 1 78 ? 7.824 -4.609 2.182 1.00 98.50 78 VAL A O 1
ATOM 568 N N . ILE A 1 79 ? 9.944 -4.125 1.581 1.00 98.50 79 ILE A N 1
ATOM 569 C CA . ILE A 1 79 ? 10.535 -4.253 2.921 1.00 98.50 79 ILE A CA 1
ATOM 570 C C . ILE A 1 79 ? 9.941 -3.210 3.866 1.00 98.50 79 ILE A C 1
ATOM 572 O O . ILE A 1 79 ? 9.531 -3.552 4.971 1.00 98.50 79 ILE A O 1
ATOM 576 N N . ALA A 1 80 ? 9.833 -1.949 3.450 1.00 98.62 80 ALA A N 1
ATOM 577 C CA . ALA A 1 80 ? 9.260 -0.909 4.293 1.00 98.62 80 ALA A CA 1
ATOM 578 C C . ALA A 1 80 ? 7.799 -1.208 4.658 1.00 98.62 80 ALA A C 1
ATOM 580 O O . ALA A 1 80 ? 7.435 -1.173 5.834 1.00 98.62 80 ALA A O 1
ATOM 581 N N . LEU A 1 81 ? 6.964 -1.576 3.685 1.00 98.75 81 LEU A N 1
ATOM 582 C CA . LEU A 1 81 ? 5.563 -1.931 3.926 1.00 98.75 81 LEU A CA 1
ATOM 583 C C . LEU A 1 81 ? 5.434 -3.125 4.880 1.00 98.75 81 LEU A C 1
ATOM 585 O O . LEU A 1 81 ? 4.630 -3.090 5.813 1.00 98.75 81 LEU A O 1
ATOM 589 N N . LYS A 1 82 ? 6.235 -4.172 4.669 1.00 98.44 82 LYS A N 1
ATOM 590 C CA . LYS A 1 82 ? 6.151 -5.410 5.449 1.00 98.44 82 LYS A CA 1
ATOM 591 C C . LYS A 1 82 ? 6.786 -5.293 6.836 1.00 98.44 82 LYS A C 1
ATOM 593 O O . LYS A 1 82 ? 6.206 -5.781 7.801 1.00 98.44 82 LYS A O 1
ATOM 598 N N . ASP A 1 83 ? 7.957 -4.675 6.944 1.00 98.12 83 ASP A N 1
ATOM 599 C CA . ASP A 1 83 ? 8.802 -4.752 8.139 1.00 98.12 83 ASP A CA 1
ATOM 600 C C . ASP A 1 83 ? 8.783 -3.449 8.956 1.00 98.12 83 ASP A C 1
ATOM 602 O O . ASP A 1 83 ? 8.637 -3.511 10.181 1.00 98.12 83 ASP A O 1
ATOM 606 N N . LYS A 1 84 ? 8.861 -2.272 8.304 1.00 98.31 84 LYS A N 1
ATOM 607 C CA . LYS A 1 84 ? 8.771 -0.959 8.984 1.00 98.31 84 LYS A CA 1
ATOM 608 C C . LYS A 1 84 ? 7.333 -0.671 9.413 1.00 98.31 84 LYS A C 1
ATOM 610 O O . LYS A 1 84 ? 7.083 -0.427 10.590 1.00 98.31 84 LYS A O 1
ATOM 615 N N . PHE A 1 85 ? 6.395 -0.704 8.469 1.00 98.50 85 PHE A N 1
ATOM 616 C CA . PHE A 1 85 ? 4.992 -0.350 8.714 1.00 98.50 85 PHE A CA 1
ATOM 617 C C . PHE A 1 85 ? 4.130 -1.532 9.161 1.00 98.50 85 PHE A C 1
ATOM 619 O O . PHE A 1 85 ? 3.002 -1.323 9.601 1.00 98.50 85 PHE A O 1
ATOM 626 N N . ARG A 1 86 ? 4.657 -2.763 9.074 1.00 98.38 86 ARG A N 1
ATOM 627 C CA . ARG A 1 86 ? 3.977 -3.997 9.500 1.00 98.38 86 ARG A CA 1
ATOM 628 C C . ARG A 1 86 ? 2.565 -4.125 8.931 1.00 98.38 86 ARG A C 1
ATOM 630 O O . ARG A 1 86 ? 1.656 -4.565 9.630 1.00 98.38 86 ARG A O 1
ATOM 637 N N . VAL A 1 87 ? 2.395 -3.750 7.661 1.00 98.75 87 VAL A N 1
ATOM 638 C CA . VAL A 1 87 ? 1.120 -3.895 6.955 1.00 98.75 87 VAL A CA 1
ATOM 639 C C . VAL A 1 87 ? 0.693 -5.360 7.018 1.00 98.75 87 VAL A C 1
ATOM 641 O O . VAL A 1 87 ? 1.465 -6.268 6.690 1.00 98.75 87 VAL A O 1
ATOM 644 N N . GLU A 1 88 ? -0.533 -5.603 7.474 1.00 98.19 88 GLU A N 1
ATOM 645 C CA . GLU A 1 88 ? -1.002 -6.969 7.687 1.00 98.19 88 GLU A CA 1
ATOM 646 C C . GLU A 1 88 ? -1.395 -7.627 6.368 1.00 98.19 88 GLU A C 1
ATOM 648 O O . GLU A 1 88 ? -0.896 -8.713 6.073 1.00 98.19 88 GLU A O 1
ATOM 653 N N . ASN A 1 89 ? -2.223 -6.960 5.560 1.00 97.94 89 ASN A N 1
ATOM 654 C CA . ASN A 1 89 ? -2.696 -7.445 4.265 1.00 97.94 89 ASN A CA 1
ATOM 655 C C . ASN A 1 89 ? -2.446 -6.409 3.164 1.00 97.94 89 ASN A C 1
ATOM 657 O O . ASN A 1 89 ? -2.517 -5.201 3.398 1.00 97.94 89 ASN A O 1
ATOM 661 N N . ILE A 1 90 ? -2.201 -6.883 1.942 1.00 97.81 90 ILE A N 1
ATOM 662 C CA . ILE A 1 90 ? -2.003 -6.018 0.779 1.00 97.81 90 ILE A CA 1
ATOM 663 C C . ILE A 1 90 ? -2.896 -6.454 -0.373 1.00 97.81 90 ILE A C 1
ATOM 665 O O . ILE A 1 90 ? -2.977 -7.640 -0.699 1.00 97.81 90 ILE A O 1
ATOM 669 N N . ALA A 1 91 ? -3.560 -5.480 -0.984 1.00 97.06 91 ALA A N 1
ATOM 670 C CA . ALA A 1 91 ? -4.429 -5.683 -2.124 1.00 97.06 91 ALA A CA 1
ATOM 671 C C . ALA A 1 91 ? -4.040 -4.761 -3.294 1.00 97.06 91 ALA A C 1
ATOM 673 O O . ALA A 1 91 ? -4.732 -3.772 -3.557 1.00 97.06 91 ALA A O 1
ATOM 674 N N . PRO A 1 92 ? -2.898 -5.017 -3.963 1.00 96.38 92 PRO A N 1
ATOM 675 C CA . PRO A 1 92 ? -2.449 -4.169 -5.056 1.00 96.38 92 PRO A CA 1
ATOM 676 C C . PRO A 1 92 ? -3.335 -4.334 -6.297 1.00 96.38 92 PRO A C 1
ATOM 678 O O . PRO A 1 92 ? -3.883 -5.410 -6.551 1.00 96.38 92 PRO A O 1
ATOM 681 N N . GLY A 1 93 ? -3.419 -3.273 -7.098 1.00 93.88 93 GLY A N 1
ATOM 682 C CA . GLY A 1 93 ? -4.119 -3.235 -8.382 1.00 93.88 93 GLY A CA 1
ATOM 683 C C . GLY A 1 93 ? -3.548 -2.178 -9.338 1.00 93.88 93 GLY A C 1
ATOM 684 O O . GLY A 1 93 ? -2.534 -1.537 -9.054 1.00 93.88 93 GLY A O 1
ATOM 685 N N . HIS A 1 94 ? -4.209 -1.992 -10.482 1.00 91.44 94 HIS A N 1
ATOM 686 C CA . HIS A 1 94 ? -3.995 -0.877 -11.417 1.00 91.44 94 HIS A CA 1
ATOM 687 C C . HIS A 1 94 ? -2.513 -0.596 -11.777 1.00 91.44 94 HIS A C 1
ATOM 689 O O . HIS A 1 94 ? -1.844 -1.455 -12.344 1.00 91.44 94 HIS A O 1
ATOM 695 N N . CYS A 1 95 ? -1.993 0.591 -11.443 1.00 93.19 95 CYS A N 1
ATOM 696 C CA . CYS A 1 95 ? -0.670 1.107 -11.809 1.00 93.19 95 CYS A CA 1
ATOM 697 C C . CYS A 1 95 ? 0.486 0.519 -10.970 1.00 93.19 95 CYS A C 1
ATOM 699 O O . CYS A 1 95 ? 1.548 1.123 -10.855 1.00 93.19 95 CYS A O 1
ATOM 701 N N . THR A 1 96 ? 0.296 -0.642 -10.336 1.00 95.31 96 THR A N 1
ATOM 702 C CA . THR A 1 96 ? 1.338 -1.285 -9.515 1.00 95.31 96 THR A CA 1
ATOM 703 C C . THR A 1 96 ? 2.510 -1.793 -10.358 1.00 95.31 96 THR A C 1
ATOM 705 O O . THR A 1 96 ? 3.653 -1.552 -9.995 1.00 95.31 96 THR A O 1
ATOM 708 N N . GLY A 1 97 ? 2.237 -2.432 -11.499 1.00 92.25 97 GLY A N 1
ATOM 709 C CA . GLY A 1 97 ? 3.256 -3.029 -12.367 1.00 92.25 97 GLY A CA 1
ATOM 710 C C . GLY A 1 97 ? 3.657 -4.454 -11.973 1.00 92.25 97 GLY A C 1
ATOM 711 O O . GLY A 1 97 ? 3.707 -4.808 -10.796 1.00 92.25 97 GLY A O 1
ATOM 712 N N . GLU A 1 98 ? 3.942 -5.286 -12.976 1.00 92.12 98 GLU A N 1
ATOM 713 C CA . GLU A 1 98 ? 4.130 -6.738 -12.809 1.00 92.12 98 GLU A CA 1
ATOM 714 C C . GLU A 1 98 ? 5.288 -7.140 -11.876 1.00 92.12 98 GLU A C 1
ATOM 716 O O . GLU A 1 98 ? 5.066 -7.974 -10.991 1.00 92.12 98 GLU A O 1
ATOM 721 N N . PRO A 1 99 ? 6.492 -6.531 -11.956 1.00 93.06 99 PRO A N 1
ATOM 722 C CA . PRO A 1 99 ? 7.567 -6.840 -11.011 1.00 93.06 99 PRO A CA 1
ATOM 723 C C . PRO A 1 99 ? 7.160 -6.566 -9.556 1.00 93.06 99 PRO A C 1
ATOM 725 O O . PRO A 1 99 ? 7.458 -7.348 -8.651 1.00 93.06 99 PRO A O 1
ATOM 728 N N . THR A 1 100 ? 6.413 -5.485 -9.323 1.00 95.25 100 THR A N 1
ATOM 729 C CA . THR A 1 100 ? 5.918 -5.122 -7.994 1.00 95.25 100 THR A CA 1
ATOM 730 C C . THR A 1 100 ? 4.810 -6.056 -7.523 1.00 95.25 100 THR A C 1
ATOM 732 O O . THR A 1 100 ? 4.831 -6.471 -6.364 1.00 95.25 100 THR A O 1
ATOM 735 N N . PHE A 1 101 ? 3.875 -6.450 -8.395 1.00 94.88 101 PHE A N 1
ATOM 736 C CA . PHE A 1 101 ? 2.879 -7.472 -8.063 1.00 94.88 101 PHE A CA 1
ATOM 737 C C . PHE A 1 101 ? 3.547 -8.767 -7.593 1.00 94.88 101 PHE A C 1
ATOM 739 O O . PHE A 1 101 ? 3.158 -9.311 -6.556 1.00 94.88 101 PHE A O 1
ATOM 746 N N . ALA A 1 102 ? 4.581 -9.227 -8.302 1.00 93.56 102 ALA A N 1
ATOM 747 C CA . ALA A 1 102 ? 5.325 -10.429 -7.945 1.00 93.56 102 ALA A CA 1
ATOM 748 C C . ALA A 1 102 ? 6.094 -10.283 -6.623 1.00 93.56 102 ALA A C 1
ATOM 750 O O . ALA A 1 102 ? 6.032 -11.176 -5.774 1.00 93.56 102 ALA A O 1
ATOM 751 N N . ALA A 1 103 ? 6.769 -9.150 -6.409 1.00 95.75 103 ALA A N 1
ATOM 752 C CA . ALA A 1 103 ? 7.493 -8.875 -5.169 1.00 95.75 103 ALA A CA 1
ATOM 753 C C . ALA A 1 103 ? 6.553 -8.826 -3.951 1.00 95.75 103 ALA A C 1
ATOM 755 O O . ALA A 1 103 ? 6.813 -9.478 -2.936 1.00 95.75 103 ALA A O 1
ATOM 756 N N . LEU A 1 104 ? 5.417 -8.130 -4.067 1.00 96.81 104 LEU A N 1
ATOM 757 C CA . LEU A 1 104 ? 4.393 -8.066 -3.022 1.00 96.81 104 LEU A CA 1
ATOM 758 C C . LEU A 1 104 ? 3.779 -9.441 -2.750 1.00 96.81 104 LEU A C 1
ATOM 760 O O . LEU A 1 104 ? 3.642 -9.835 -1.593 1.00 96.81 104 LEU A O 1
ATOM 764 N N . LYS A 1 105 ? 3.463 -10.209 -3.795 1.00 95.25 105 LYS A N 1
ATOM 765 C CA . LYS A 1 105 ? 2.949 -11.576 -3.655 1.00 95.25 105 LYS A CA 1
ATOM 766 C C . LYS A 1 105 ? 3.935 -12.473 -2.909 1.00 95.25 105 LYS A C 1
ATOM 768 O O . LYS A 1 105 ? 3.538 -13.160 -1.969 1.00 95.25 105 LYS A O 1
ATOM 773 N N . LYS A 1 106 ? 5.220 -12.430 -3.274 1.00 95.00 106 LYS A N 1
ATOM 774 C CA . LYS A 1 106 ? 6.286 -13.184 -2.597 1.00 95.00 106 LYS A CA 1
ATOM 775 C C . LYS A 1 106 ? 6.414 -12.787 -1.123 1.00 95.00 106 LYS A C 1
ATOM 777 O O . LYS A 1 106 ? 6.551 -13.660 -0.273 1.00 95.00 106 LYS A O 1
ATOM 782 N N . ALA A 1 107 ? 6.357 -11.493 -0.815 1.00 97.06 107 ALA A N 1
ATOM 783 C CA . ALA A 1 107 ? 6.562 -10.989 0.541 1.00 97.06 107 ALA A CA 1
ATOM 784 C C . ALA A 1 107 ? 5.353 -11.198 1.474 1.00 97.06 107 ALA A C 1
ATOM 786 O O . ALA A 1 107 ? 5.534 -11.466 2.665 1.00 97.06 107 ALA A O 1
ATOM 787 N N . PHE A 1 108 ? 4.126 -11.080 0.958 1.00 96.25 108 PHE A N 1
ATOM 788 C CA . PHE A 1 108 ? 2.900 -11.150 1.761 1.00 96.25 108 PHE A CA 1
ATOM 789 C C . PHE A 1 108 ? 2.234 -12.534 1.746 1.00 96.25 108 PHE A C 1
ATOM 791 O O . PHE A 1 108 ? 1.491 -12.852 2.679 1.00 96.25 108 PHE A O 1
ATOM 798 N N . GLY A 1 109 ? 2.522 -13.384 0.754 1.00 93.94 109 GLY A N 1
ATOM 799 C CA . GLY A 1 109 ? 2.044 -14.767 0.687 1.00 93.94 109 GLY A CA 1
ATOM 800 C C . GLY A 1 109 ? 0.520 -14.860 0.794 1.00 93.94 109 GLY A C 1
ATOM 801 O O . GLY A 1 109 ? -0.205 -14.238 0.023 1.00 93.94 109 GLY A O 1
ATOM 802 N N . ALA A 1 110 ? 0.018 -15.586 1.796 1.00 91.75 110 ALA A N 1
ATOM 803 C CA . ALA A 1 110 ? -1.421 -15.723 2.042 1.00 91.75 110 ALA A CA 1
ATOM 804 C C . ALA A 1 110 ? -2.136 -14.397 2.376 1.00 91.75 110 ALA A C 1
ATOM 806 O O . ALA A 1 110 ? -3.362 -14.356 2.360 1.00 91.75 110 ALA A O 1
ATOM 807 N N . ARG A 1 111 ? -1.397 -13.321 2.679 1.00 94.50 111 ARG A N 1
ATOM 808 C CA . ARG A 1 111 ? -1.916 -11.977 2.996 1.00 94.50 111 ARG A CA 1
ATOM 809 C C . ARG A 1 111 ? -1.942 -11.041 1.778 1.00 94.50 111 ARG A C 1
ATOM 811 O O . ARG A 1 111 ? -2.245 -9.859 1.914 1.00 94.50 111 ARG A O 1
ATOM 818 N N . TYR A 1 112 ? -1.612 -11.568 0.599 1.00 95.38 112 TYR A N 1
ATOM 819 C CA . TYR A 1 112 ? -1.740 -10.891 -0.687 1.00 95.38 112 TYR A CA 1
ATOM 820 C C . TYR A 1 112 ? -3.098 -11.196 -1.334 1.00 95.38 112 TYR A C 1
ATOM 822 O O . TYR A 1 112 ? -3.515 -12.358 -1.412 1.00 95.38 112 TYR A O 1
ATOM 830 N N . ILE A 1 113 ? -3.749 -10.161 -1.865 1.00 94.50 113 ILE A N 1
ATOM 831 C CA . ILE A 1 113 ? -5.017 -10.255 -2.595 1.00 94.50 113 ILE A CA 1
ATOM 832 C C . ILE A 1 113 ? -4.895 -9.470 -3.903 1.00 94.50 113 ILE A C 1
ATOM 834 O O . ILE A 1 113 ? -4.558 -8.297 -3.888 1.00 94.50 113 ILE A O 1
ATOM 838 N N . TYR A 1 114 ? -5.198 -10.064 -5.052 1.00 92.50 114 TYR A N 1
ATOM 839 C CA . TYR A 1 114 ? -5.207 -9.294 -6.297 1.00 92.50 114 TYR A CA 1
ATOM 840 C C . TYR A 1 114 ? -6.474 -8.420 -6.391 1.00 92.50 114 TYR A C 1
ATOM 842 O O . TYR A 1 114 ? -7.589 -8.934 -6.526 1.00 92.50 114 TYR A O 1
ATOM 850 N N . ALA A 1 115 ? -6.320 -7.092 -6.324 1.00 92.44 115 ALA A N 1
ATOM 851 C CA . ALA A 1 115 ? -7.422 -6.126 -6.414 1.00 92.44 115 ALA A CA 1
ATOM 852 C C . ALA A 1 115 ? -7.772 -5.790 -7.876 1.00 92.44 115 ALA A C 1
ATOM 854 O O . ALA A 1 115 ? -7.720 -4.636 -8.304 1.00 92.44 115 ALA A O 1
ATOM 855 N N . GLY A 1 116 ? -8.083 -6.826 -8.659 1.00 88.19 116 GLY A N 1
ATOM 856 C CA . GLY A 1 116 ? -8.553 -6.706 -10.037 1.00 88.19 116 GLY A CA 1
ATOM 857 C C . GLY A 1 116 ? -10.032 -6.321 -10.153 1.00 88.19 116 GLY A C 1
ATOM 858 O O . GLY A 1 116 ? -10.751 -6.150 -9.165 1.00 88.19 116 GLY A O 1
ATOM 859 N N . LEU A 1 117 ? -10.505 -6.204 -11.396 1.00 88.94 117 LEU A N 1
ATOM 860 C CA . LEU A 1 117 ? -11.913 -5.938 -11.687 1.00 88.94 117 LEU A CA 1
ATOM 861 C C . LEU A 1 117 ? -12.815 -7.025 -11.080 1.00 88.94 117 LEU A C 1
ATOM 863 O O . LEU A 1 117 ? -12.577 -8.216 -11.265 1.00 88.94 117 LEU A O 1
ATOM 867 N N . GLY A 1 118 ? -13.875 -6.604 -10.387 1.00 89.00 118 GLY A N 1
ATOM 868 C CA . GLY A 1 118 ? -14.844 -7.511 -9.765 1.00 89.00 118 GLY A CA 1
ATOM 869 C C . GLY A 1 118 ? -14.404 -8.091 -8.416 1.00 89.00 118 GLY A C 1
ATOM 870 O O . GLY A 1 118 ? -15.194 -8.791 -7.775 1.00 89.00 118 GLY A O 1
ATOM 871 N N . THR A 1 119 ? -13.191 -7.787 -7.942 1.00 90.44 119 THR A N 1
ATOM 872 C CA . THR A 1 119 ? -12.757 -8.170 -6.595 1.00 90.44 119 THR A CA 1
ATOM 873 C C . THR A 1 119 ? -13.563 -7.404 -5.542 1.00 90.44 119 THR A C 1
ATOM 875 O O . THR A 1 119 ? -13.608 -6.178 -5.533 1.00 90.44 119 THR A O 1
ATOM 878 N N . SER A 1 120 ? -14.185 -8.141 -4.625 1.00 92.19 120 SER A N 1
ATOM 879 C CA . SER A 1 120 ? -14.863 -7.638 -3.430 1.00 92.19 120 SER A CA 1
ATOM 880 C C . SER A 1 120 ? -14.053 -8.029 -2.201 1.00 92.19 120 SER A C 1
ATOM 882 O O . SER A 1 120 ? -13.739 -9.206 -2.023 1.00 92.19 120 SER A O 1
ATOM 884 N N . LEU A 1 121 ? -13.727 -7.045 -1.361 1.00 92.25 121 LEU A N 1
ATOM 885 C CA . LEU A 1 121 ? -12.988 -7.233 -0.113 1.00 92.25 121 LEU A CA 1
ATOM 886 C C . LEU A 1 121 ? -13.945 -7.063 1.066 1.00 92.25 121 LEU A C 1
ATOM 888 O O . LEU A 1 121 ? -14.543 -6.003 1.242 1.00 92.25 121 LEU A O 1
ATOM 892 N N . VAL A 1 122 ? -14.086 -8.109 1.872 1.00 92.75 122 VAL A N 1
ATOM 893 C CA . VAL A 1 122 ? -14.844 -8.079 3.121 1.00 92.75 122 VAL A CA 1
ATOM 894 C C . VAL A 1 122 ? -13.869 -7.765 4.246 1.00 92.75 122 VAL A C 1
ATOM 896 O O . VAL A 1 122 ? -12.902 -8.499 4.457 1.00 92.75 122 VAL A O 1
ATOM 899 N N . ILE A 1 123 ? -14.126 -6.660 4.942 1.00 91.62 123 ILE A N 1
ATOM 900 C CA . ILE A 1 123 ? -13.301 -6.180 6.049 1.00 91.62 123 ILE A CA 1
ATOM 901 C C . ILE A 1 123 ? -13.841 -6.735 7.372 1.00 91.62 123 ILE A C 1
ATOM 903 O O . ILE A 1 123 ? -15.038 -6.648 7.643 1.00 91.62 123 ILE A O 1
ATOM 907 N N . GLY A 1 124 ? -12.944 -7.268 8.193 1.00 89.25 124 GLY A N 1
ATOM 908 C CA . GLY A 1 124 ? -13.171 -7.770 9.547 1.00 89.25 124 GLY A CA 1
ATOM 909 C C . GLY A 1 124 ? -11.833 -8.234 10.134 1.00 89.25 124 GLY A C 1
ATOM 910 O O . GLY A 1 124 ? -10.807 -7.970 9.509 1.00 89.25 124 GLY A O 1
ATOM 911 N N . PRO A 1 125 ? -11.819 -8.976 11.255 1.00 89.38 125 PRO A N 1
ATOM 912 C CA . PRO A 1 125 ? -10.575 -9.465 11.862 1.00 89.38 125 PRO A CA 1
ATOM 913 C C . PRO A 1 125 ? -9.692 -10.248 10.883 1.00 89.38 125 PRO A C 1
ATOM 915 O O . PRO A 1 125 ? -8.470 -10.107 10.885 1.00 89.38 125 PRO A O 1
ATOM 918 N N . ASP A 1 126 ? -10.337 -11.005 9.993 1.00 89.44 126 ASP A N 1
ATOM 919 C CA . ASP A 1 126 ? -9.728 -11.618 8.824 1.00 89.44 126 ASP A CA 1
ATOM 920 C C . ASP A 1 126 ? -10.292 -10.971 7.557 1.00 89.44 126 ASP A C 1
ATOM 922 O O . ASP A 1 126 ? -11.504 -10.994 7.313 1.00 89.44 126 ASP A O 1
ATOM 926 N N . ILE A 1 127 ? -9.415 -10.436 6.705 1.00 89.62 127 ILE A N 1
ATOM 927 C CA . ILE A 1 127 ? -9.835 -9.961 5.382 1.00 89.62 127 ILE A CA 1
ATOM 928 C C . ILE A 1 127 ? -10.317 -11.161 4.554 1.00 89.62 127 ILE A C 1
ATOM 930 O O . ILE A 1 127 ? -9.640 -12.179 4.462 1.00 89.62 127 ILE A O 1
ATOM 934 N N . ASN A 1 128 ? -11.453 -11.063 3.881 1.00 84.75 128 ASN A N 1
ATOM 935 C CA . ASN A 1 128 ? -11.881 -12.094 2.935 1.00 84.75 128 ASN A CA 1
ATOM 936 C C . ASN A 1 128 ? -12.103 -11.490 1.553 1.00 84.75 128 ASN A C 1
ATOM 938 O O . ASN A 1 128 ? -12.394 -10.303 1.423 1.00 84.75 128 ASN A O 1
ATOM 942 N N . SER A 1 129 ? -11.946 -12.301 0.511 1.00 83.81 129 SER A N 1
ATOM 943 C CA . SER A 1 129 ? -12.177 -11.880 -0.869 1.00 83.81 129 SER A CA 1
ATOM 944 C C . SER A 1 129 ? -12.939 -12.942 -1.646 1.00 83.81 129 SER A C 1
ATOM 946 O O . SER A 1 129 ? -12.769 -14.137 -1.414 1.00 83.81 129 SER A O 1
ATOM 948 N N . ASN A 1 130 ? -13.761 -12.508 -2.602 1.00 81.38 130 ASN A N 1
ATOM 949 C CA . ASN A 1 130 ? -14.406 -13.404 -3.571 1.00 81.38 130 ASN A CA 1
ATOM 950 C C . ASN A 1 130 ? -13.413 -14.007 -4.587 1.00 81.38 130 ASN A C 1
ATOM 952 O O . ASN A 1 130 ? -13.768 -14.920 -5.327 1.00 81.38 130 ASN A O 1
ATOM 956 N N . VAL A 1 131 ? -12.179 -13.502 -4.622 1.00 77.56 131 VAL A N 1
ATOM 957 C CA . VAL A 1 131 ? -11.060 -14.033 -5.407 1.00 77.56 131 VAL A CA 1
ATOM 958 C C . VAL A 1 131 ? -10.115 -14.802 -4.483 1.00 77.56 131 VAL A C 1
ATOM 960 O O . VAL A 1 131 ? -9.957 -14.442 -3.314 1.00 77.56 131 VAL A O 1
ATOM 963 N N . ARG A 1 132 ? -9.474 -15.862 -4.988 1.00 72.31 132 ARG A N 1
ATOM 964 C CA . ARG A 1 132 ? -8.494 -16.643 -4.220 1.00 72.31 132 ARG A CA 1
ATOM 965 C C . ARG A 1 132 ? -7.292 -15.782 -3.822 1.00 72.31 132 ARG A C 1
ATOM 967 O O . ARG A 1 132 ? -6.682 -15.113 -4.653 1.00 72.31 132 ARG A O 1
ATOM 974 N N . ARG A 1 133 ? -6.933 -15.833 -2.536 1.00 79.75 133 ARG A N 1
ATOM 975 C CA . ARG A 1 133 ? -5.713 -15.213 -1.994 1.00 79.75 133 ARG A CA 1
ATOM 976 C C . ARG A 1 133 ? -4.471 -15.827 -2.635 1.00 79.75 133 ARG A C 1
ATOM 978 O O . ARG A 1 133 ? -4.447 -17.017 -2.934 1.00 79.75 133 ARG A O 1
ATOM 985 N N . GLY A 1 134 ? -3.427 -15.021 -2.811 1.00 65.06 134 GLY A N 1
ATOM 986 C CA . GLY A 1 134 ? -2.142 -15.490 -3.336 1.00 65.06 134 GLY A CA 1
ATOM 987 C C . GLY A 1 134 ? -2.138 -15.898 -4.817 1.00 65.06 134 GLY A C 1
ATOM 988 O O . GLY A 1 134 ? -1.075 -16.220 -5.342 1.00 65.06 134 GLY A O 1
ATOM 989 N N . GLU A 1 135 ? -3.264 -15.848 -5.530 1.00 63.56 135 GLU A N 1
ATOM 990 C CA . GLU A 1 135 ? -3.304 -16.001 -6.986 1.00 63.56 135 GLU A CA 1
ATOM 991 C C . GLU A 1 135 ? -3.231 -14.613 -7.644 1.00 63.56 135 GLU A C 1
ATOM 993 O O . GLU A 1 135 ? -3.920 -13.672 -7.264 1.00 63.56 135 GLU A O 1
ATOM 998 N N . ALA A 1 136 ? -2.323 -14.481 -8.605 1.00 61.78 136 ALA A N 1
ATOM 999 C CA . ALA A 1 136 ? -2.149 -13.313 -9.464 1.00 61.78 136 ALA A CA 1
ATOM 1000 C C . ALA A 1 136 ? -1.779 -13.858 -10.849 1.00 61.78 136 ALA A C 1
ATOM 1002 O O . ALA A 1 136 ? -1.243 -14.977 -10.895 1.00 61.78 136 ALA A O 1
ATOM 1003 N N . PRO A 1 137 ? -2.025 -13.118 -11.943 1.00 60.88 137 PRO A N 1
ATOM 1004 C CA . PRO A 1 137 ? -1.477 -13.472 -13.246 1.00 60.88 137 PRO A CA 1
ATOM 1005 C C . PRO A 1 137 ? 0.026 -13.756 -13.114 1.00 60.88 137 PRO A C 1
ATOM 1007 O O . PRO A 1 137 ? 0.747 -13.012 -12.448 1.00 60.88 137 PRO A O 1
ATOM 1010 N N . ALA A 1 138 ? 0.483 -14.878 -13.665 1.00 60.00 138 ALA A N 1
ATOM 1011 C CA . ALA A 1 138 ? 1.905 -15.177 -13.725 1.00 60.00 138 ALA A CA 1
ATOM 1012 C C . ALA A 1 138 ? 2.483 -14.467 -14.951 1.00 60.00 138 ALA A C 1
ATOM 1014 O O . ALA A 1 138 ? 2.009 -14.685 -16.066 1.00 60.00 138 ALA A O 1
ATOM 1015 N N . LEU A 1 139 ? 3.483 -13.614 -14.735 1.00 67.81 139 LEU A N 1
ATOM 1016 C CA . LEU A 1 139 ? 4.371 -13.169 -15.800 1.00 67.81 139 LEU A CA 1
ATOM 1017 C C . LEU A 1 139 ? 5.727 -13.833 -15.603 1.00 67.81 139 LEU A C 1
ATOM 1019 O O . LEU A 1 139 ? 6.367 -13.651 -14.568 1.00 67.81 139 LEU A O 1
ATOM 1023 N N . ASP A 1 140 ? 6.153 -14.580 -16.616 1.00 65.19 140 ASP A N 1
ATOM 1024 C CA . ASP A 1 140 ? 7.371 -15.388 -16.546 1.00 65.19 140 ASP A CA 1
ATOM 1025 C C . ASP A 1 140 ? 8.630 -14.601 -16.962 1.00 65.19 140 ASP A C 1
ATOM 1027 O O . ASP A 1 140 ? 9.746 -15.024 -16.667 1.00 65.19 140 ASP A O 1
ATOM 1031 N N . ASP A 1 141 ? 8.474 -13.438 -17.613 1.00 77.81 141 ASP A N 1
ATOM 1032 C CA . ASP A 1 141 ? 9.587 -12.635 -18.137 1.00 77.81 141 ASP A CA 1
ATOM 1033 C C . ASP A 1 141 ? 9.410 -11.123 -17.880 1.00 77.81 141 ASP A C 1
ATOM 1035 O O . ASP A 1 141 ? 8.755 -10.391 -18.634 1.00 77.81 141 ASP A O 1
ATOM 1039 N N . PHE A 1 142 ? 10.048 -10.628 -16.813 1.00 82.19 142 PHE A N 1
ATOM 1040 C CA . PHE A 1 142 ? 10.062 -9.198 -16.485 1.00 82.19 142 PHE A CA 1
ATOM 1041 C C . PHE A 1 142 ? 10.909 -8.353 -17.445 1.00 82.19 142 PHE A C 1
ATOM 1043 O O . PHE A 1 142 ? 10.686 -7.145 -17.537 1.00 82.19 142 PHE A O 1
ATOM 1050 N N . ALA A 1 143 ? 11.868 -8.939 -18.167 1.00 78.69 143 ALA A N 1
ATOM 1051 C CA . ALA A 1 143 ? 12.693 -8.200 -19.119 1.00 78.69 143 ALA A CA 1
ATOM 1052 C C . ALA A 1 143 ? 11.878 -7.832 -20.367 1.00 78.69 143 ALA A C 1
ATOM 1054 O O . ALA A 1 143 ? 11.915 -6.683 -20.816 1.00 78.69 143 ALA A O 1
ATOM 1055 N N . VAL A 1 144 ? 11.078 -8.772 -20.880 1.00 81.31 144 VAL A N 1
ATOM 1056 C CA . VAL A 1 144 ? 10.111 -8.505 -21.955 1.00 81.31 144 VAL A CA 1
ATOM 1057 C C . VAL A 1 144 ? 9.050 -7.514 -21.491 1.00 81.31 144 VAL A C 1
ATOM 1059 O O . VAL A 1 144 ? 8.790 -6.542 -22.200 1.00 81.31 144 VAL A O 1
ATOM 1062 N N . TYR A 1 145 ? 8.496 -7.698 -20.287 1.00 82.25 145 TYR A N 1
ATOM 1063 C CA . TYR A 1 145 ? 7.540 -6.749 -19.711 1.00 82.25 145 TYR A CA 1
ATOM 1064 C C . TYR A 1 145 ? 8.100 -5.326 -19.678 1.00 82.25 145 TYR A C 1
ATOM 1066 O O . TYR A 1 145 ? 7.462 -4.405 -20.177 1.00 82.25 145 TYR A O 1
ATOM 1074 N N . ARG A 1 146 ? 9.318 -5.138 -19.154 1.00 81.31 146 ARG A N 1
ATOM 1075 C CA . ARG A 1 146 ? 9.953 -3.815 -19.076 1.00 81.31 146 ARG A CA 1
ATOM 1076 C C . ARG A 1 146 ? 10.184 -3.204 -20.444 1.00 81.31 146 ARG A C 1
ATOM 1078 O O . ARG A 1 146 ? 9.922 -2.023 -20.615 1.00 81.31 146 ARG A O 1
ATOM 1085 N N . LYS A 1 147 ? 10.618 -4.004 -21.421 1.00 81.06 147 LYS A N 1
ATOM 1086 C CA . LYS A 1 147 ? 10.799 -3.544 -22.803 1.00 81.06 147 LYS A CA 1
ATOM 1087 C C . LYS A 1 147 ? 9.488 -3.067 -23.432 1.00 81.06 147 LYS A C 1
ATOM 1089 O O . LYS A 1 147 ? 9.519 -2.167 -24.265 1.00 81.06 147 LYS A O 1
ATOM 1094 N N . LEU A 1 148 ? 8.359 -3.681 -23.080 1.00 79.25 148 LEU A N 1
ATOM 1095 C CA . LEU A 1 148 ? 7.034 -3.248 -23.527 1.00 79.25 148 LEU A CA 1
ATOM 1096 C C . LEU A 1 148 ? 6.557 -2.015 -22.752 1.00 79.25 148 LEU A C 1
ATOM 1098 O O . LEU A 1 148 ? 6.087 -1.070 -23.367 1.00 79.25 148 LEU A O 1
ATOM 1102 N N . ALA A 1 149 ? 6.735 -1.993 -21.431 1.00 72.75 149 ALA A N 1
ATOM 1103 C CA . ALA A 1 149 ? 6.350 -0.871 -20.577 1.00 72.75 149 ALA A CA 1
ATOM 1104 C C . ALA A 1 149 ? 7.174 0.404 -20.839 1.00 72.75 149 ALA A C 1
ATOM 1106 O O . ALA A 1 149 ? 6.699 1.498 -20.565 1.00 72.75 149 ALA A O 1
ATOM 1107 N N . SER A 1 150 ? 8.395 0.273 -21.371 1.00 69.75 150 SER A N 1
ATOM 1108 C CA . SER A 1 150 ? 9.259 1.393 -21.763 1.00 69.75 150 SER A CA 1
ATOM 1109 C C . SER A 1 150 ? 9.045 1.871 -23.203 1.00 69.75 150 SER A C 1
ATOM 1111 O O . SER A 1 150 ? 9.756 2.765 -23.653 1.00 69.75 150 SER A O 1
ATOM 1113 N N . ARG A 1 151 ? 8.162 1.222 -23.974 1.00 61.00 151 ARG A N 1
ATOM 1114 C CA . ARG A 1 151 ? 7.777 1.678 -25.313 1.00 61.00 151 ARG A CA 1
ATOM 1115 C C . ARG A 1 151 ? 6.600 2.631 -25.161 1.00 61.00 151 ARG A C 1
ATOM 1117 O O . ARG A 1 151 ? 5.453 2.202 -25.172 1.00 61.00 151 ARG A O 1
ATOM 1124 N N . GLU A 1 152 ? 6.912 3.904 -24.974 1.00 52.78 152 GLU A N 1
ATOM 1125 C CA . GLU A 1 152 ? 5.964 4.982 -25.245 1.00 52.78 152 GLU A CA 1
ATOM 1126 C C . GLU A 1 152 ? 5.918 5.196 -26.767 1.00 52.78 152 GLU A C 1
ATOM 1128 O O . GLU A 1 152 ? 6.970 5.353 -27.395 1.00 52.78 152 GLU A O 1
ATOM 1133 N N . ASP A 1 153 ? 4.716 5.135 -27.345 1.00 39.84 153 ASP A N 1
ATOM 1134 C CA . ASP A 1 153 ? 4.395 5.868 -28.577 1.00 39.84 153 ASP A CA 1
ATOM 1135 C C . ASP A 1 153 ? 4.173 7.348 -28.223 1.00 39.84 153 ASP A C 1
ATOM 1137 O O . ASP A 1 153 ? 3.515 7.606 -27.184 1.00 39.84 153 ASP A O 1
#

Secondary structure (DSSP, 8-state):
--EEEEEEEE--STTTTT-EEEEEEEEETTEEEEEESS-TT-HHHHHHHHHTT-S-EEEEEEE---TT--HHHHHHHHHIIIIIS---EEEEEGGG-HHHHHHHHHHHGGGB----TT--EE-SSS-EESSPTT-----S-HHHHHHHHT---

Sequence (153 aa):
MPGITLIALISDLPGTKELKELSLAVNTPDGVVLVVGCSHPGIERIVEAATVINPKIHLVAGGFHLVVATDDAIEKIVIALKDKFRVENIAPGHCTGEPTFAALKKAFGARYIYAGLGTSLVIGPDINSNVRRGEAPALDDFAVYRKLASRED

pLDDT: mean 91.35, std 10.91, range [39.84, 98.75]

Organism: NCBI:txid1355477

Foldseek 3Di:
DWDKDWDWDAAPDPPRHRPIFIWIWTQDPLGTAIEGEACNNAPLVSLVVRVVVPLAAAEYAYHGQCQQPDLVRLLVSLCCCCPVSVHQAYAYEDNNHDSNLVSNLVSNPQRYHHNDPPWDWDDDNDIDIPDHGSDDDDDPDV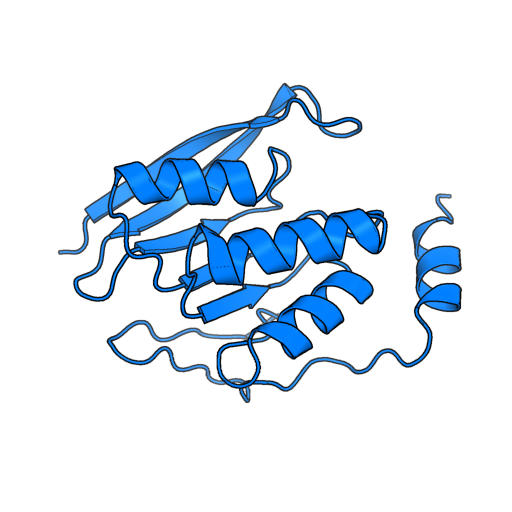PVSNVVSPDDD